Protein AF-A0A356QGV7-F1 (afdb_monomer_lite)

Radius of gyration: 15.24 Å; chains: 1; bounding box: 39×27×42 Å

Foldseek 3Di:
DKDFQAVDDCVPCVQVVQLPDPQKDKDPFDADPVRHTDNNDQVPHSRTIIDGDPVSRPPDDPVNDDDDDPDDDDDDDDPD

Sequence (80 aa):
CYAKCIDLSEKNEPVIWNAIKFGTVLENVVLDDRREPDYADDSLTQNSRAAYPLEHVEKRVAENLAGEPNAIVFLTCDMS

Secondary structure (DSSP, 8-state):
-EEE-TT--TTT-HHHHHH-STTPEEES-EE-TTS-EETT--SS-TT-EEE--GGG-TT--TT------S----------

pLDDT: mean 96.71, std 3.34, range [71.94, 98.75]

Structure (mmCIF, N/CA/C/O backbone):
data_AF-A0A356QGV7-F1
#
_entry.id   AF-A0A356QGV7-F1
#
loop_
_atom_site.group_PDB
_atom_site.id
_atom_site.type_symbol
_atom_site.label_atom_id
_atom_site.label_alt_id
_atom_site.label_comp_id
_atom_site.label_asym_id
_atom_site.label_entity_id
_atom_site.label_seq_id
_atom_site.pdbx_PDB_ins_code
_atom_site.Cartn_x
_atom_site.Cartn_y
_atom_site.Cartn_z
_atom_site.occupancy
_atom_site.B_iso_or_equiv
_atom_site.auth_seq_id
_atom_site.auth_comp_id
_atom_site.auth_asym_id
_atom_site.auth_atom_id
_atom_site.pdbx_PDB_model_num
ATOM 1 N N . CYS A 1 1 ? -6.454 4.642 0.052 1.00 96.25 1 CYS A N 1
ATOM 2 C CA . CYS A 1 1 ? -5.058 4.622 0.546 1.00 96.25 1 CYS A CA 1
ATOM 3 C C . CYS A 1 1 ? -4.082 4.618 -0.629 1.00 96.25 1 CYS A C 1
ATOM 5 O O . CYS A 1 1 ? -4.499 4.291 -1.732 1.00 96.25 1 CYS A O 1
ATOM 7 N N . TYR A 1 2 ? -2.814 4.969 -0.387 1.00 98.31 2 TYR A N 1
ATOM 8 C CA . TYR A 1 2 ? -1.723 4.929 -1.373 1.00 98.31 2 TYR A CA 1
ATOM 9 C C . TYR A 1 2 ? -0.522 4.174 -0.776 1.00 98.31 2 TYR A C 1
ATOM 11 O O . TYR A 1 2 ? 0.413 4.765 -0.227 1.00 98.31 2 TYR A O 1
ATOM 19 N N . ALA A 1 3 ? -0.627 2.847 -0.765 1.00 98.12 3 ALA A N 1
ATOM 20 C CA . ALA A 1 3 ? 0.275 1.957 -0.036 1.00 98.12 3 ALA A CA 1
ATOM 21 C C . ALA A 1 3 ? 1.537 1.641 -0.845 1.00 98.12 3 ALA A C 1
ATOM 23 O O . ALA A 1 3 ? 1.465 1.550 -2.066 1.00 98.12 3 ALA A O 1
ATOM 24 N N . LYS A 1 4 ? 2.677 1.480 -0.161 1.00 98.12 4 LYS A N 1
ATOM 25 C CA . LYS A 1 4 ? 3.928 0.956 -0.734 1.00 98.12 4 LYS A CA 1
ATOM 26 C C . LYS A 1 4 ? 3.792 -0.561 -0.922 1.00 98.12 4 LYS A C 1
ATOM 28 O O . LYS A 1 4 ? 3.194 -1.207 -0.065 1.00 98.12 4 LYS A O 1
ATOM 33 N N . CYS A 1 5 ? 4.318 -1.088 -2.024 1.00 98.12 5 CYS A N 1
ATOM 34 C CA . CYS A 1 5 ? 4.082 -2.469 -2.451 1.00 98.12 5 CYS A CA 1
ATOM 35 C C . CYS A 1 5 ? 5.327 -3.361 -2.490 1.00 98.12 5 CYS A C 1
ATOM 37 O O . CYS A 1 5 ? 5.151 -4.559 -2.665 1.00 98.12 5 CYS A O 1
ATOM 39 N N . ILE A 1 6 ? 6.544 -2.825 -2.339 1.00 98.31 6 ILE A N 1
ATOM 40 C CA . ILE A 1 6 ? 7.749 -3.671 -2.316 1.00 98.31 6 ILE A CA 1
ATOM 41 C C . ILE A 1 6 ? 7.657 -4.698 -1.180 1.00 98.31 6 ILE A C 1
ATOM 43 O O . ILE A 1 6 ? 7.269 -4.342 -0.065 1.00 98.31 6 ILE A O 1
ATOM 47 N N . ASP A 1 7 ? 7.984 -5.950 -1.491 1.00 97.88 7 ASP A N 1
ATOM 48 C CA . ASP A 1 7 ? 7.936 -7.108 -0.589 1.00 97.88 7 ASP A CA 1
ATOM 49 C C . ASP A 1 7 ? 6.551 -7.392 0.029 1.00 97.88 7 ASP A C 1
ATOM 51 O O . ASP A 1 7 ? 6.439 -8.124 1.017 1.00 97.88 7 ASP A O 1
ATOM 55 N N . LEU A 1 8 ? 5.477 -6.841 -0.552 1.00 98.06 8 LEU A N 1
ATOM 56 C CA . LEU A 1 8 ? 4.113 -7.066 -0.080 1.00 98.06 8 LEU A CA 1
ATOM 57 C C . LEU A 1 8 ? 3.747 -8.551 -0.177 1.00 98.06 8 LEU A C 1
ATOM 59 O O . LEU A 1 8 ? 3.874 -9.174 -1.232 1.00 98.06 8 LEU A O 1
ATOM 63 N N . SER A 1 9 ? 3.204 -9.104 0.907 1.00 97.94 9 SER A N 1
ATOM 64 C CA . SER A 1 9 ? 2.704 -10.479 0.918 1.00 97.94 9 SER A CA 1
ATOM 65 C C . SER A 1 9 ? 1.376 -10.590 1.655 1.00 97.94 9 SER A C 1
ATOM 67 O O . SER A 1 9 ? 1.132 -9.901 2.645 1.00 97.94 9 SER A O 1
ATOM 69 N N . GLU A 1 10 ? 0.524 -11.524 1.231 1.00 97.44 10 GLU A N 1
ATOM 70 C CA . GLU A 1 10 ? -0.737 -11.798 1.931 1.00 97.44 10 GLU A CA 1
ATOM 71 C C . GLU A 1 10 ? -0.512 -12.197 3.397 1.00 97.44 10 GLU A C 1
ATOM 73 O O . GLU A 1 10 ? -1.302 -11.858 4.275 1.00 97.44 10 GLU A O 1
ATOM 78 N N . LYS A 1 11 ? 0.593 -12.897 3.677 1.00 97.88 11 LYS A N 1
ATOM 79 C CA . LYS A 1 11 ? 0.930 -13.372 5.020 1.00 97.88 11 LYS A CA 1
ATOM 80 C C . LYS A 1 11 ? 1.237 -12.223 5.983 1.00 97.88 11 LYS A C 1
ATOM 82 O O . LYS A 1 11 ? 0.772 -12.263 7.122 1.00 97.88 11 LYS A O 1
ATOM 87 N N . ASN A 1 12 ? 2.051 -11.257 5.560 1.00 97.50 12 ASN A N 1
ATOM 88 C CA . ASN A 1 12 ? 2.521 -10.189 6.441 1.00 97.50 12 ASN A CA 1
ATOM 89 C C . ASN A 1 12 ? 1.540 -9.004 6.459 1.00 97.50 12 ASN A C 1
ATOM 91 O O . ASN A 1 12 ? 1.283 -8.438 7.522 1.00 97.50 12 ASN A O 1
ATOM 95 N N . GLU A 1 13 ? 0.918 -8.674 5.321 1.00 97.50 13 GLU A N 1
ATOM 96 C CA . GLU A 1 13 ? 0.008 -7.531 5.180 1.00 97.50 13 GLU A CA 1
ATOM 97 C C . GLU A 1 13 ? -1.353 -7.910 4.551 1.00 97.50 13 GLU A C 1
ATOM 99 O O . GLU A 1 13 ? -1.772 -7.315 3.549 1.00 97.50 13 GLU A O 1
ATOM 104 N N . PRO A 1 14 ? -2.134 -8.825 5.160 1.00 97.31 14 PRO A N 1
ATOM 105 C CA . PRO A 1 14 ? -3.377 -9.337 4.569 1.00 97.31 14 PRO A CA 1
ATOM 106 C C . PRO A 1 14 ? -4.418 -8.245 4.283 1.00 97.31 14 PRO A C 1
ATOM 108 O O . PRO A 1 14 ? -5.233 -8.372 3.373 1.00 97.31 14 PRO A O 1
ATOM 111 N N . VAL A 1 15 ? -4.419 -7.150 5.051 1.00 97.38 15 VAL A N 1
ATOM 112 C CA . VAL A 1 15 ? -5.370 -6.040 4.862 1.00 97.38 15 VAL A CA 1
ATOM 113 C C . VAL A 1 15 ? -5.061 -5.239 3.597 1.00 97.38 15 VAL A C 1
ATOM 115 O O . VAL A 1 15 ? -5.986 -4.835 2.898 1.0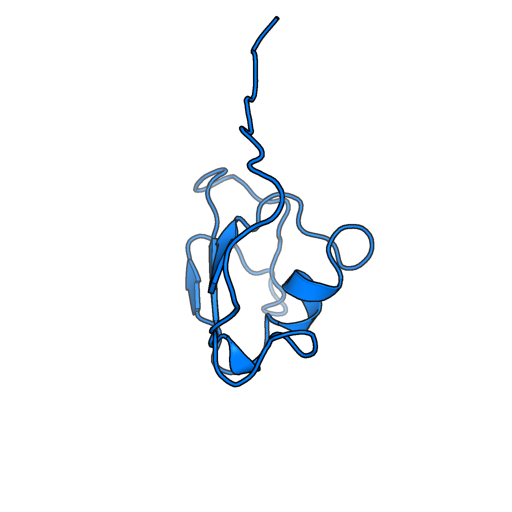0 97.38 15 VAL A O 1
ATOM 118 N N . ILE A 1 16 ? -3.780 -4.998 3.303 1.00 97.56 16 ILE A N 1
ATOM 119 C CA . ILE A 1 16 ? -3.362 -4.274 2.095 1.00 97.56 16 ILE A CA 1
ATOM 120 C C . ILE A 1 16 ? -3.527 -5.191 0.888 1.00 97.56 16 ILE A C 1
ATOM 122 O O . ILE A 1 16 ? -4.128 -4.774 -0.097 1.00 97.56 16 ILE A O 1
ATOM 126 N N . TRP A 1 17 ? -3.085 -6.447 1.007 1.00 97.94 17 TRP A N 1
ATOM 127 C CA . TRP A 1 17 ? -3.234 -7.468 -0.029 1.00 97.94 17 TRP A CA 1
ATOM 128 C C . TRP A 1 17 ? -4.683 -7.583 -0.517 1.00 97.94 17 TRP A C 1
ATOM 130 O O . TRP A 1 17 ? -4.970 -7.345 -1.685 1.00 97.94 17 TRP A O 1
ATOM 140 N N . ASN A 1 18 ? -5.626 -7.814 0.401 1.00 97.56 18 ASN A N 1
ATOM 141 C CA . ASN A 1 18 ? -7.047 -7.960 0.067 1.00 97.56 18 ASN A CA 1
ATOM 142 C C . ASN A 1 18 ? -7.713 -6.658 -0.417 1.00 97.56 18 ASN A C 1
ATOM 144 O O . ASN A 1 18 ? -8.799 -6.690 -1.007 1.00 97.56 18 ASN A O 1
ATOM 148 N N . ALA A 1 19 ? -7.092 -5.502 -0.161 1.00 98.00 19 ALA A N 1
ATOM 149 C CA . ALA A 1 19 ? -7.574 -4.222 -0.661 1.00 98.00 19 ALA A CA 1
ATOM 150 C C . ALA A 1 19 ? -7.153 -3.957 -2.118 1.00 98.00 19 ALA A C 1
ATOM 152 O O . ALA A 1 19 ? -7.767 -3.126 -2.796 1.00 98.00 19 ALA A O 1
ATOM 153 N N . ILE A 1 20 ? -6.141 -4.663 -2.626 1.00 97.62 20 ILE A N 1
ATOM 154 C CA . ILE A 1 20 ? -5.726 -4.599 -4.025 1.00 97.62 20 ILE A CA 1
ATOM 155 C C . ILE A 1 20 ? -6.630 -5.526 -4.840 1.00 97.62 20 ILE A C 1
ATOM 157 O O . ILE A 1 20 ? -6.509 -6.744 -4.812 1.00 97.62 20 ILE A O 1
ATOM 161 N N . LYS A 1 21 ? -7.585 -4.932 -5.556 1.00 96.19 21 LYS A N 1
ATOM 162 C CA . LYS A 1 21 ? -8.559 -5.634 -6.404 1.00 96.19 21 LYS A CA 1
ATOM 163 C C . LYS A 1 2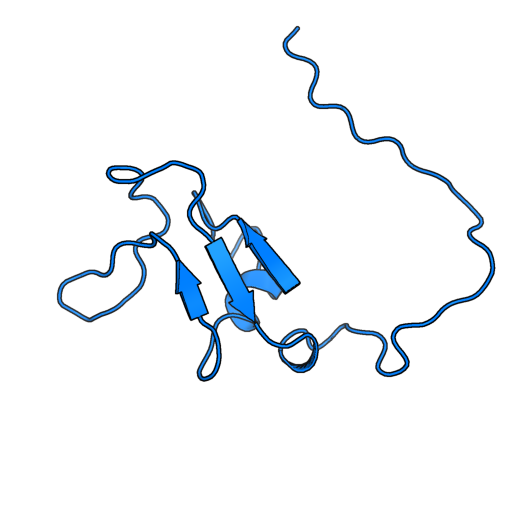1 ? -9.039 -4.700 -7.510 1.00 96.19 21 LYS A C 1
ATOM 165 O O . LYS A 1 21 ? -8.529 -3.590 -7.649 1.00 96.19 21 LYS A O 1
ATOM 170 N N . PHE A 1 22 ? -10.020 -5.124 -8.306 1.00 96.88 22 PHE A N 1
ATOM 171 C CA . PHE A 1 22 ? -10.576 -4.282 -9.369 1.00 96.88 22 PHE A CA 1
ATOM 172 C C . PHE A 1 22 ? -10.926 -2.871 -8.857 1.00 96.88 22 PHE A C 1
ATOM 174 O O . PHE A 1 22 ? -11.596 -2.729 -7.836 1.00 96.88 22 PHE A O 1
ATOM 181 N N . GLY A 1 23 ? -10.450 -1.840 -9.562 1.00 96.50 23 GLY A N 1
ATOM 182 C CA . GLY A 1 23 ? -10.542 -0.434 -9.149 1.00 96.50 23 GLY A CA 1
ATOM 183 C C . GLY A 1 23 ? -9.269 0.125 -8.499 1.00 96.50 23 GLY A C 1
ATOM 184 O O . GLY A 1 23 ? -9.144 1.341 -8.373 1.00 96.50 23 GLY A O 1
ATOM 185 N N . THR A 1 24 ? -8.309 -0.726 -8.130 1.00 98.06 24 THR A N 1
ATOM 186 C CA . THR A 1 24 ? -6.969 -0.302 -7.706 1.00 98.06 24 THR A CA 1
ATOM 187 C C . THR A 1 24 ? -6.130 0.143 -8.905 1.00 98.06 24 THR A C 1
ATOM 189 O O . THR A 1 24 ? -6.144 -0.494 -9.957 1.00 98.06 24 THR A O 1
ATOM 192 N N . VAL A 1 25 ? -5.348 1.207 -8.723 1.00 98.44 25 VAL A N 1
ATOM 193 C CA . VAL A 1 25 ? -4.287 1.620 -9.648 1.00 98.44 25 VAL A CA 1
ATOM 194 C C . VAL A 1 25 ? -2.947 1.174 -9.072 1.00 98.44 25 VAL A C 1
ATOM 196 O O . VAL A 1 25 ? -2.576 1.597 -7.977 1.00 98.44 25 VAL A O 1
ATOM 199 N N . LEU A 1 26 ? -2.235 0.315 -9.801 1.00 98.25 26 LEU A N 1
ATOM 200 C CA . LEU A 1 26 ? -0.856 -0.056 -9.494 1.00 98.25 26 LEU A CA 1
ATOM 201 C C . LEU A 1 26 ? 0.098 0.897 -10.215 1.00 98.25 26 LEU A C 1
ATOM 203 O O . LEU A 1 26 ? -0.100 1.214 -11.387 1.00 98.25 26 LEU A O 1
ATOM 207 N N . GLU A 1 27 ? 1.131 1.346 -9.516 1.00 98.69 27 GLU A N 1
ATOM 208 C CA . GLU A 1 27 ? 2.132 2.278 -10.023 1.00 98.69 27 GLU A CA 1
ATOM 209 C C . GLU A 1 27 ? 3.526 1.674 -9.849 1.00 98.69 27 GLU A C 1
ATOM 211 O O . GLU A 1 27 ? 3.944 1.353 -8.734 1.00 98.69 27 GLU A O 1
ATOM 216 N N . ASN A 1 28 ? 4.239 1.530 -10.970 1.00 98.38 28 ASN A N 1
ATOM 217 C CA . ASN A 1 28 ? 5.581 0.942 -11.052 1.00 98.38 28 ASN A CA 1
ATOM 218 C C . ASN A 1 28 ? 5.699 -0.466 -10.439 1.00 98.38 28 ASN A C 1
ATOM 220 O O . ASN A 1 28 ? 6.785 -0.870 -10.040 1.00 98.38 28 ASN A O 1
ATOM 224 N N . VAL A 1 29 ? 4.589 -1.204 -10.357 1.00 98.25 29 VAL A N 1
ATOM 225 C CA . VAL A 1 29 ? 4.585 -2.636 -10.041 1.00 98.25 29 VAL A CA 1
ATOM 226 C C . VAL A 1 29 ? 4.727 -3.397 -11.354 1.00 98.25 29 VAL A C 1
ATOM 228 O O . VAL A 1 29 ? 3.944 -3.167 -12.282 1.00 98.25 29 VAL A O 1
ATOM 231 N N . VAL A 1 30 ? 5.726 -4.271 -11.441 1.00 98.25 30 VAL A N 1
ATOM 232 C CA . VAL A 1 30 ? 5.916 -5.145 -12.601 1.00 98.25 30 VAL A CA 1
ATOM 233 C C . VAL A 1 30 ? 4.871 -6.259 -12.551 1.00 98.25 30 VAL A C 1
ATOM 235 O O . VAL A 1 30 ? 4.504 -6.736 -11.479 1.00 98.25 30 VAL A O 1
ATOM 238 N N . LEU A 1 31 ? 4.337 -6.630 -13.713 1.00 97.25 31 LEU A N 1
ATOM 239 C CA . LEU A 1 31 ? 3.415 -7.753 -13.845 1.00 97.25 31 LEU A CA 1
ATOM 240 C C . LEU A 1 31 ? 4.118 -8.887 -14.587 1.00 97.25 31 LEU A C 1
ATOM 242 O O . LEU A 1 31 ? 4.845 -8.627 -15.548 1.00 97.25 31 LEU A O 1
ATOM 246 N N . ASP A 1 32 ? 3.855 -10.123 -14.178 1.00 94.75 32 ASP A N 1
ATOM 247 C CA . ASP A 1 32 ? 4.329 -11.305 -14.891 1.00 94.75 32 ASP A CA 1
ATOM 248 C C . ASP A 1 32 ? 3.524 -11.563 -16.186 1.00 94.75 32 ASP A C 1
ATOM 250 O O . ASP A 1 32 ? 2.570 -10.853 -16.529 1.00 94.75 32 ASP A O 1
ATOM 254 N N . ASP A 1 33 ? 3.874 -12.629 -16.911 1.00 96.19 33 ASP A N 1
ATOM 255 C CA . ASP A 1 33 ? 3.182 -13.032 -18.145 1.00 96.19 33 ASP A CA 1
ATOM 256 C C . ASP A 1 33 ? 1.695 -13.388 -17.932 1.00 96.19 33 ASP A C 1
ATOM 258 O O . ASP A 1 33 ? 0.905 -13.399 -18.881 1.00 96.19 33 ASP A O 1
ATOM 262 N N . ARG A 1 34 ? 1.291 -13.687 -16.691 1.00 96.81 34 ARG A N 1
ATOM 263 C CA . ARG A 1 34 ? -0.098 -13.964 -16.290 1.00 96.81 34 ARG A CA 1
ATOM 264 C C . ARG A 1 34 ? -0.830 -12.706 -15.829 1.00 96.81 34 ARG A C 1
ATOM 266 O O . ARG A 1 34 ? -2.029 -12.778 -15.569 1.00 96.81 34 ARG A O 1
ATOM 273 N N . ARG A 1 35 ? -0.154 -11.552 -15.848 1.00 93.69 35 ARG A N 1
ATOM 274 C CA . ARG A 1 35 ? -0.617 -10.250 -15.349 1.00 93.69 35 ARG A CA 1
ATOM 275 C C . ARG A 1 35 ? -0.791 -10.221 -13.831 1.00 93.69 35 ARG A C 1
ATOM 277 O O . ARG A 1 35 ? -1.512 -9.359 -13.327 1.00 93.69 35 ARG A O 1
ATOM 284 N N . GLU A 1 36 ? -0.135 -11.135 -13.126 1.00 95.44 36 GLU A N 1
ATOM 285 C CA . GLU A 1 36 ? -0.074 -11.124 -11.673 1.00 95.44 36 GLU A CA 1
ATOM 286 C C . GLU A 1 36 ? 1.026 -10.151 -11.218 1.00 95.44 36 GLU A C 1
ATOM 288 O O . GLU A 1 36 ? 2.094 -10.104 -11.837 1.00 95.44 36 GLU A O 1
ATOM 293 N N . PRO A 1 37 ? 0.786 -9.339 -10.175 1.00 97.00 37 PRO A N 1
ATOM 294 C CA . PRO A 1 37 ? 1.797 -8.432 -9.647 1.00 97.00 37 PRO A CA 1
ATOM 295 C C . PRO A 1 37 ? 3.001 -9.172 -9.058 1.00 97.00 37 PRO A C 1
ATOM 297 O O . PRO A 1 37 ? 2.840 -9.994 -8.156 1.00 97.00 37 PRO A O 1
ATOM 300 N N . ASP A 1 38 ? 4.206 -8.817 -9.502 1.00 97.69 38 ASP A N 1
ATOM 301 C CA . ASP A 1 38 ? 5.446 -9.197 -8.829 1.00 97.69 38 ASP A CA 1
ATOM 302 C C . ASP A 1 38 ? 5.864 -8.072 -7.875 1.00 97.69 38 ASP A C 1
ATOM 304 O O . ASP A 1 38 ? 6.395 -7.034 -8.272 1.00 97.69 38 ASP A O 1
ATOM 308 N N . TYR A 1 39 ? 5.567 -8.262 -6.591 1.00 98.00 39 TYR A N 1
ATOM 309 C CA . TYR A 1 39 ? 5.872 -7.288 -5.544 1.00 98.00 39 TYR A CA 1
ATOM 310 C C . TYR A 1 39 ? 7.330 -7.314 -5.076 1.00 98.00 39 TYR A C 1
ATOM 312 O O . TYR A 1 39 ? 7.706 -6.445 -4.292 1.00 98.00 39 TYR A O 1
ATOM 320 N N . ALA A 1 40 ? 8.139 -8.274 -5.530 1.00 97.75 40 ALA A N 1
ATOM 321 C CA . ALA A 1 40 ? 9.564 -8.339 -5.213 1.00 97.75 40 ALA A CA 1
ATOM 322 C C . ALA A 1 40 ? 10.439 -7.660 -6.284 1.00 97.75 40 ALA A C 1
ATOM 324 O O . ALA A 1 40 ? 11.608 -7.380 -6.024 1.00 97.75 40 ALA A O 1
ATOM 325 N N . ASP A 1 41 ? 9.895 -7.382 -7.474 1.00 97.94 41 ASP A N 1
ATOM 326 C CA . ASP A 1 41 ? 10.626 -6.711 -8.551 1.00 97.94 41 ASP A CA 1
ATOM 327 C C . ASP A 1 41 ? 10.778 -5.203 -8.267 1.00 97.94 41 ASP A C 1
ATOM 329 O O . ASP A 1 41 ? 9.808 -4.437 -8.268 1.00 97.94 41 ASP A O 1
ATOM 333 N N . ASP A 1 42 ? 12.021 -4.769 -8.040 1.00 97.94 42 ASP A N 1
ATOM 334 C CA . ASP A 1 42 ? 12.401 -3.370 -7.838 1.00 97.94 42 ASP A CA 1
ATOM 335 C C . ASP A 1 42 ? 13.181 -2.757 -9.012 1.00 97.94 42 ASP A C 1
ATOM 337 O O . ASP A 1 42 ? 13.726 -1.655 -8.880 1.00 97.94 42 ASP A O 1
ATOM 341 N N . SER A 1 43 ? 13.185 -3.415 -10.177 1.00 98.19 43 SER A N 1
ATOM 342 C CA . SER A 1 43 ? 13.956 -3.005 -11.360 1.00 98.19 43 SER A CA 1
ATOM 343 C C . SER A 1 43 ? 13.643 -1.583 -11.837 1.00 98.19 43 SER A C 1
ATOM 345 O O . SER A 1 43 ? 14.512 -0.908 -12.392 1.00 98.19 43 SER A O 1
ATOM 347 N N . LEU A 1 44 ? 12.416 -1.105 -11.598 1.00 97.81 44 LEU A N 1
ATOM 348 C CA . LEU A 1 44 ? 12.012 0.281 -11.840 1.00 97.81 44 LEU A CA 1
ATOM 349 C C . LEU A 1 44 ? 12.243 1.169 -10.613 1.00 97.81 44 LEU A C 1
ATOM 351 O O . LEU A 1 44 ? 12.733 2.293 -10.736 1.00 97.81 44 LEU A O 1
ATOM 355 N N . THR A 1 45 ? 11.824 0.702 -9.433 1.00 98.38 45 THR A N 1
ATOM 356 C CA . THR A 1 45 ? 11.950 1.420 -8.162 1.00 98.38 45 THR A CA 1
ATOM 357 C C . THR A 1 45 ? 11.544 0.545 -6.975 1.00 98.38 45 THR A C 1
ATOM 359 O O . THR A 1 45 ? 10.554 -0.177 -7.030 1.00 98.38 45 THR A O 1
ATOM 362 N N . GLN A 1 46 ? 12.194 0.736 -5.825 1.00 97.88 46 GLN A N 1
ATOM 363 C CA . GLN A 1 46 ? 11.736 0.183 -4.542 1.00 97.88 46 GLN A CA 1
ATOM 364 C C . GLN A 1 46 ? 10.492 0.890 -3.976 1.00 97.88 46 GLN A C 1
ATOM 366 O O . GLN A 1 46 ? 9.987 0.519 -2.917 1.00 97.88 46 GLN A O 1
ATOM 371 N N . ASN A 1 47 ? 10.005 1.966 -4.604 1.00 98.38 47 ASN A N 1
ATOM 372 C CA . ASN A 1 47 ? 8.804 2.698 -4.191 1.00 98.38 47 ASN A CA 1
ATOM 373 C C . ASN A 1 47 ? 7.601 2.380 -5.090 1.00 98.38 47 ASN A C 1
ATOM 375 O O . ASN A 1 47 ? 6.843 3.284 -5.434 1.00 98.38 47 ASN A O 1
ATOM 379 N N . SER A 1 48 ? 7.423 1.110 -5.455 1.00 98.62 48 SER A N 1
ATOM 380 C CA . SER A 1 48 ? 6.197 0.630 -6.096 1.00 98.62 48 SER A CA 1
ATOM 381 C C . SER A 1 48 ? 4.983 0.878 -5.187 1.00 98.62 48 SER A C 1
ATOM 383 O O . SER A 1 48 ? 5.099 0.867 -3.950 1.00 98.62 48 SER A O 1
ATOM 385 N N . ARG A 1 49 ? 3.824 1.192 -5.781 1.00 98.75 49 ARG A N 1
ATOM 386 C CA . ARG A 1 49 ? 2.647 1.691 -5.050 1.00 98.75 49 ARG A CA 1
ATOM 387 C C . ARG A 1 49 ? 1.329 1.111 -5.557 1.00 98.75 49 ARG A C 1
ATOM 389 O O . ARG A 1 49 ? 1.186 0.776 -6.729 1.00 98.75 49 ARG A O 1
ATOM 396 N N . ALA A 1 50 ? 0.334 1.091 -4.673 1.00 98.50 50 ALA A N 1
ATOM 397 C CA . ALA A 1 50 ? -1.058 0.792 -4.989 1.00 98.50 50 ALA A CA 1
ATOM 398 C C . ALA A 1 50 ? -1.986 1.874 -4.422 1.00 98.50 50 ALA A C 1
ATOM 400 O O . ALA A 1 50 ? -2.039 2.102 -3.208 1.00 98.50 50 ALA A O 1
ATOM 401 N N . ALA A 1 51 ? -2.747 2.523 -5.303 1.00 98.75 51 ALA A N 1
ATOM 402 C CA . ALA A 1 51 ? -3.810 3.452 -4.947 1.00 98.75 51 ALA A CA 1
ATOM 403 C C . ALA A 1 51 ? -5.165 2.745 -5.026 1.00 98.75 51 ALA A C 1
ATOM 405 O O . ALA A 1 51 ? -5.567 2.281 -6.090 1.00 98.75 51 ALA A O 1
ATOM 406 N N . TYR A 1 52 ? -5.881 2.672 -3.906 1.00 98.38 52 TYR A N 1
ATOM 407 C CA . TYR A 1 52 ? -7.192 2.025 -3.836 1.00 98.38 52 TYR A CA 1
ATOM 408 C C . TYR A 1 52 ? -8.180 2.818 -2.975 1.00 98.38 52 TYR A C 1
ATOM 410 O O . TYR A 1 52 ? -7.756 3.490 -2.022 1.00 98.38 52 TYR A O 1
ATOM 418 N N . PRO A 1 53 ? -9.490 2.744 -3.276 1.00 97.12 53 PRO A N 1
ATOM 419 C CA . PRO A 1 53 ? -10.529 3.342 -2.445 1.00 97.12 53 PRO A CA 1
ATOM 420 C C . PRO A 1 53 ? -10.442 2.836 -1.002 1.00 97.12 53 PRO A C 1
ATOM 422 O O . PRO A 1 53 ? -10.076 1.682 -0.761 1.00 97.12 53 PRO A O 1
ATOM 425 N N . LEU A 1 54 ? -10.772 3.683 -0.022 1.00 96.12 54 LEU A N 1
ATOM 426 C CA . LEU A 1 54 ? -10.762 3.259 1.384 1.00 96.12 54 LEU A CA 1
ATOM 427 C C . LEU A 1 54 ? -11.742 2.097 1.600 1.00 96.12 54 LEU A C 1
ATOM 429 O O . LEU A 1 54 ? -11.500 1.232 2.433 1.00 96.12 54 LEU A O 1
ATOM 433 N N . GLU A 1 55 ? -12.789 2.025 0.779 1.00 96.94 55 GLU A N 1
ATOM 434 C CA . GLU A 1 55 ? -13.830 1.007 0.778 1.00 96.94 55 GLU A CA 1
ATOM 435 C C . GLU A 1 55 ? -13.318 -0.418 0.579 1.00 96.94 55 GLU A C 1
ATOM 437 O O . GLU A 1 55 ? -13.984 -1.381 0.963 1.00 96.94 55 GLU A O 1
ATOM 442 N N . HIS A 1 56 ? -12.128 -0.554 0.001 1.00 97.56 56 HIS A N 1
ATOM 443 C CA . HIS A 1 56 ? -11.471 -1.839 -0.172 1.00 97.56 56 HIS A CA 1
ATOM 444 C C . HIS A 1 56 ? -10.924 -2.401 1.146 1.00 97.56 56 HIS A C 1
ATOM 446 O O . HIS A 1 56 ? -10.748 -3.611 1.256 1.00 97.56 56 HIS A O 1
ATOM 452 N N . VAL A 1 57 ? -10.704 -1.548 2.150 1.00 97.31 57 VAL A N 1
ATOM 453 C CA . VAL A 1 57 ? -10.318 -1.951 3.502 1.00 97.31 57 VAL A CA 1
ATOM 454 C C . VAL A 1 57 ? -11.585 -2.285 4.289 1.00 97.31 57 VAL A C 1
ATOM 456 O O . VAL A 1 57 ? -12.379 -1.405 4.628 1.00 97.31 57 VAL A O 1
ATOM 459 N N . GLU A 1 58 ? -11.781 -3.572 4.582 1.00 93.19 58 GLU A N 1
ATOM 460 C CA . GLU A 1 58 ? -12.963 -4.067 5.302 1.00 93.19 58 GLU A CA 1
ATOM 461 C C . GLU A 1 58 ? -13.036 -3.515 6.733 1.00 93.19 58 GLU A C 1
ATOM 463 O O . GLU A 1 58 ? -14.085 -3.063 7.177 1.00 93.19 58 GLU A O 1
ATOM 468 N N . LYS A 1 59 ? -11.894 -3.455 7.427 1.00 92.25 59 LYS A N 1
ATOM 469 C CA . LYS A 1 59 ? -11.783 -2.958 8.810 1.00 92.25 59 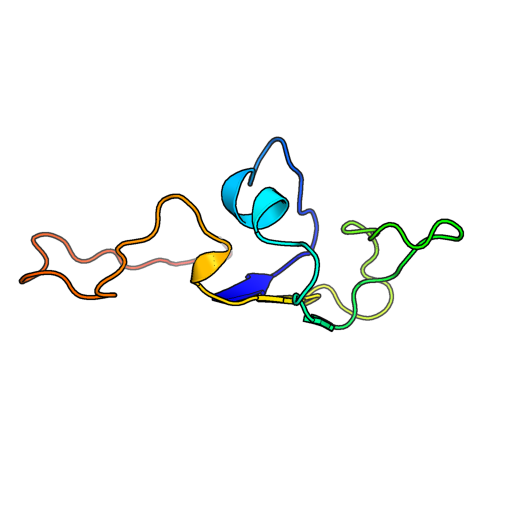LYS A CA 1
ATOM 470 C C . LYS A 1 59 ? -11.707 -1.427 8.923 1.00 92.25 59 LYS A C 1
ATOM 472 O O . LYS A 1 59 ? -11.159 -0.914 9.896 1.00 92.25 59 LYS A O 1
ATOM 477 N N . ARG A 1 60 ? -12.188 -0.684 7.924 1.00 94.94 60 ARG A N 1
ATOM 4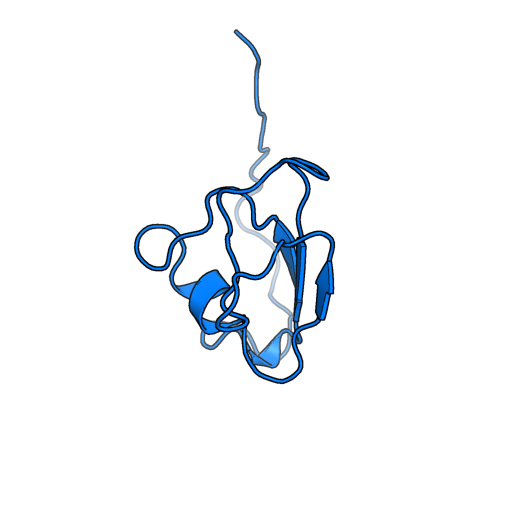78 C CA . ARG A 1 60 ? -12.226 0.785 7.987 1.00 94.94 60 ARG A CA 1
ATOM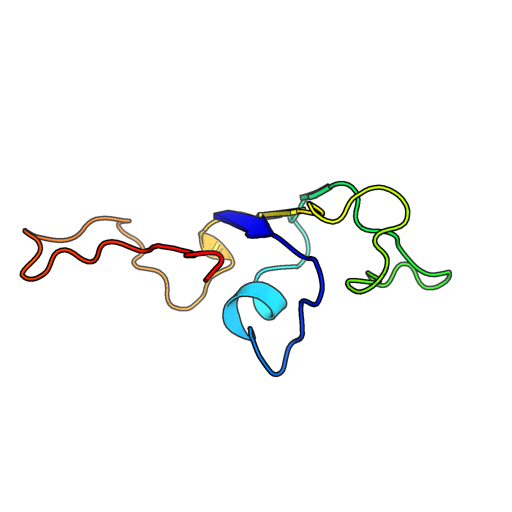 479 C C . ARG A 1 60 ? -13.344 1.269 8.911 1.00 94.94 60 ARG A C 1
ATOM 481 O O . ARG A 1 60 ? -14.345 0.584 9.097 1.00 94.94 60 ARG A O 1
ATOM 488 N N . VAL A 1 61 ? -13.225 2.511 9.366 1.00 95.00 61 VAL A N 1
ATOM 489 C CA . VAL A 1 61 ? -14.357 3.279 9.902 1.00 95.00 61 VAL A CA 1
ATOM 490 C C . VAL A 1 61 ? -15.032 3.993 8.732 1.00 95.00 61 VAL A C 1
ATOM 492 O O . VAL A 1 61 ? -14.359 4.698 7.980 1.00 95.00 61 VAL A O 1
ATOM 495 N N . ALA A 1 62 ? -16.336 3.782 8.539 1.00 94.12 62 ALA A N 1
ATOM 496 C CA . ALA A 1 62 ? -17.060 4.289 7.371 1.00 94.12 62 ALA A CA 1
ATOM 497 C C . ALA A 1 62 ? -17.138 5.822 7.358 1.00 94.12 62 ALA A C 1
ATOM 499 O O . ALA A 1 62 ? -17.021 6.442 6.305 1.00 94.12 62 ALA A O 1
ATOM 500 N N . GLU A 1 63 ? -17.268 6.422 8.537 1.00 95.38 63 GLU A N 1
ATOM 501 C CA . GLU A 1 63 ? -17.325 7.864 8.761 1.00 95.38 63 GLU A CA 1
ATOM 502 C C . GLU A 1 63 ? -15.968 8.545 8.534 1.00 95.38 63 GLU A C 1
ATOM 504 O O . GLU A 1 63 ? -15.916 9.763 8.387 1.00 95.38 63 GLU A O 1
ATOM 509 N N . ASN A 1 64 ? -14.874 7.767 8.516 1.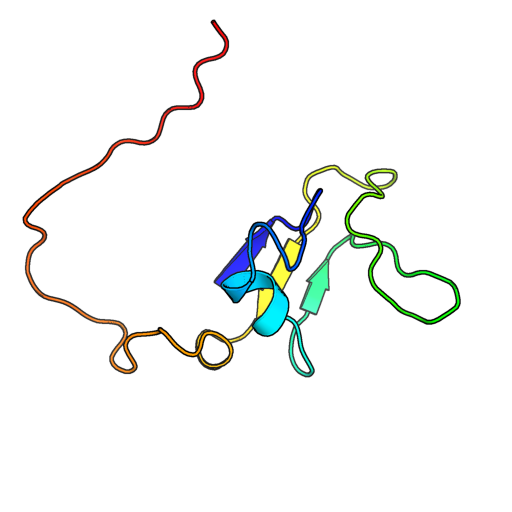00 93.31 64 ASN A N 1
ATOM 510 C CA . ASN A 1 64 ? -13.496 8.254 8.431 1.00 93.31 64 ASN A CA 1
ATOM 511 C C . ASN A 1 64 ? -13.193 9.376 9.452 1.00 93.31 64 ASN A C 1
ATOM 513 O O . ASN A 1 64 ? -12.504 10.352 9.152 1.00 93.31 64 ASN A O 1
ATOM 517 N N . LEU A 1 65 ? -13.751 9.236 10.658 1.00 94.75 65 LEU A N 1
ATOM 518 C CA . LEU A 1 65 ? -13.693 10.201 11.753 1.00 94.75 65 LEU A CA 1
ATOM 519 C C . LEU A 1 65 ? -13.620 9.457 13.095 1.00 94.75 65 LEU A C 1
ATOM 521 O O . LEU A 1 65 ? -14.182 8.372 13.239 1.00 94.75 65 LEU A O 1
ATOM 525 N N . ALA A 1 66 ? -12.950 10.050 14.082 1.00 95.69 66 ALA A N 1
ATOM 526 C CA . ALA A 1 66 ? -12.899 9.567 15.461 1.00 95.69 66 ALA A CA 1
ATOM 527 C C . ALA A 1 66 ? -12.781 10.749 16.447 1.00 95.69 66 ALA A C 1
ATOM 529 O O . ALA A 1 66 ? -12.653 11.898 16.025 1.00 95.69 66 ALA A O 1
ATOM 530 N N . GLY A 1 67 ? -12.856 10.465 17.752 1.00 96.88 67 GLY A N 1
ATOM 531 C CA . GLY A 1 67 ? -12.685 11.460 18.819 1.00 96.88 67 GLY A CA 1
ATOM 532 C C . GLY A 1 67 ? -11.226 11.866 19.061 1.00 96.88 67 GLY A C 1
ATOM 533 O O . GLY A 1 67 ? -10.327 11.521 18.293 1.00 96.88 67 GLY A O 1
ATOM 534 N N . GLU A 1 68 ? -10.989 12.590 20.155 1.00 97.75 68 GLU A N 1
ATOM 535 C CA . GLU A 1 68 ? -9.644 13.029 20.547 1.00 97.75 68 GLU A CA 1
ATOM 536 C C . GLU A 1 68 ? -8.706 11.831 20.824 1.00 97.75 68 GLU A C 1
ATOM 538 O O . GLU A 1 68 ? -9.117 10.859 21.470 1.00 97.75 68 GLU A O 1
ATOM 543 N N . PRO A 1 69 ? -7.446 11.857 20.345 1.00 97.38 69 PRO A N 1
ATOM 544 C CA . PRO A 1 69 ? -6.519 10.743 20.516 1.00 97.38 69 PRO A CA 1
ATOM 545 C C . PRO A 1 69 ? -5.986 10.658 21.955 1.00 97.38 69 PRO A C 1
ATOM 547 O O . PRO A 1 69 ? -5.442 11.620 22.487 1.00 97.38 69 PRO A O 1
ATOM 550 N N . ASN A 1 70 ? -6.044 9.466 22.557 1.00 97.81 70 ASN A N 1
ATOM 551 C CA . ASN A 1 70 ? -5.468 9.201 23.888 1.00 97.81 70 ASN A CA 1
ATOM 552 C C . ASN A 1 70 ? -3.946 8.953 23.869 1.00 97.81 70 ASN A C 1
ATOM 554 O O . ASN A 1 70 ? -3.317 8.879 24.921 1.00 97.81 70 ASN A O 1
ATOM 558 N N . ALA A 1 71 ? -3.357 8.766 22.686 1.00 97.88 71 ALA A N 1
ATOM 559 C CA . ALA A 1 71 ? -1.937 8.495 22.505 1.00 97.88 71 ALA A CA 1
ATOM 560 C C . ALA A 1 71 ? -1.434 9.116 21.197 1.00 97.88 71 ALA A C 1
ATOM 562 O O . ALA A 1 71 ? -2.150 9.133 20.196 1.00 97.88 71 ALA A O 1
ATOM 563 N N . ILE A 1 72 ? -0.183 9.583 21.205 1.00 97.94 72 ILE A N 1
ATOM 564 C CA . ILE A 1 72 ? 0.533 10.082 20.026 1.00 97.94 72 ILE A CA 1
ATOM 565 C C . ILE A 1 72 ? 1.792 9.229 19.865 1.00 97.94 72 ILE A C 1
ATOM 567 O O . ILE A 1 72 ? 2.581 9.108 20.800 1.00 97.94 72 ILE A O 1
ATOM 571 N N . VAL A 1 73 ? 1.966 8.627 18.688 1.00 98.00 73 VAL A N 1
ATOM 572 C CA . VAL A 1 73 ? 3.104 7.754 18.368 1.00 98.00 73 VAL A CA 1
ATOM 573 C C . VAL A 1 73 ? 3.966 8.432 17.308 1.00 98.00 73 VAL A C 1
ATOM 575 O O . VAL A 1 73 ? 3.464 8.794 16.246 1.00 98.00 73 VAL A O 1
ATOM 578 N N . PHE A 1 74 ? 5.264 8.577 17.578 1.00 98.06 74 PHE A N 1
ATOM 579 C CA . PHE A 1 74 ? 6.241 9.040 16.593 1.00 98.06 74 PHE A CA 1
ATOM 580 C C . PHE A 1 74 ? 7.000 7.844 16.026 1.00 98.06 74 PHE A C 1
ATOM 582 O O . PHE A 1 74 ? 7.675 7.124 16.759 1.00 98.06 74 PHE A O 1
ATOM 589 N N . LEU A 1 75 ? 6.871 7.625 14.720 1.00 97.44 75 LEU A N 1
ATOM 590 C CA . LEU A 1 75 ? 7.595 6.577 14.010 1.00 97.44 75 LEU A CA 1
ATOM 591 C C . LEU A 1 75 ? 8.930 7.146 13.519 1.00 97.44 75 LEU A C 1
ATOM 593 O O . LEU A 1 75 ? 8.946 8.157 12.819 1.00 97.44 75 LEU A O 1
ATOM 597 N N . THR A 1 76 ? 10.034 6.494 13.877 1.00 97.19 76 THR A N 1
ATOM 598 C CA . THR A 1 76 ? 11.377 6.803 13.374 1.00 97.19 76 THR A CA 1
ATOM 599 C C . THR A 1 76 ? 12.016 5.530 12.828 1.00 97.19 76 THR A C 1
ATOM 601 O O . THR A 1 76 ? 11.916 4.472 13.446 1.00 97.19 76 THR A O 1
ATOM 604 N N . CYS A 1 77 ? 12.642 5.627 11.657 1.00 95.50 77 CYS A N 1
ATOM 605 C CA . CYS A 1 77 ? 13.496 4.586 11.094 1.00 95.50 77 CYS A CA 1
ATOM 606 C C . CYS A 1 77 ? 14.941 5.065 11.262 1.00 95.50 77 CYS A C 1
ATOM 608 O O . CYS A 1 77 ? 15.492 5.695 10.360 1.00 95.50 77 CYS A O 1
ATOM 610 N N . ASP A 1 78 ? 15.498 4.865 12.456 1.00 95.88 78 ASP A N 1
ATOM 611 C CA . ASP A 1 78 ? 16.869 5.269 12.772 1.00 95.88 78 ASP A CA 1
ATOM 612 C C . ASP A 1 78 ? 17.870 4.275 12.160 1.00 95.88 78 ASP A C 1
ATOM 614 O O . ASP A 1 78 ? 17.692 3.064 12.270 1.00 95.88 78 ASP A O 1
ATOM 618 N N . MET A 1 79 ? 18.897 4.787 11.481 1.00 86.44 79 MET A N 1
ATOM 619 C CA . MET A 1 79 ? 19.865 4.009 10.690 1.00 86.44 79 MET A CA 1
ATOM 620 C C . MET A 1 79 ? 21.111 3.631 11.514 1.00 86.44 79 MET A C 1
ATOM 622 O O . MET A 1 79 ? 22.228 3.670 10.995 1.00 86.44 79 MET A O 1
ATOM 626 N N . SER A 1 80 ? 20.921 3.343 12.806 1.00 71.94 80 SER A N 1
ATOM 627 C CA . SER A 1 80 ? 21.984 2.975 13.756 1.00 71.94 80 SER A CA 1
ATOM 628 C C . SER A 1 80 ? 22.639 1.636 13.441 1.00 71.94 80 SER A C 1
ATOM 630 O O . SER A 1 80 ? 21.873 0.684 13.164 1.00 71.94 80 SER A O 1
#